Protein AF-A0A7S1ZKT2-F1 (afdb_monomer_lite)

InterPro domains:
  IPR000788 Ribonucleotide reductase large subunit, C-terminal [PF02867] (10-129)
  IPR000788 Ribonucleotide reductase large subunit, C-terminal [PR01183] (14-37)
  IPR000788 Ribonucleotide reductase large subunit, C-terminal [PR01183] (52-74)
  IPR000788 Ribonucleotide reductase large subunit, C-terminal [PR01183] (80-103)
  IPR039718 Ribonucleoside-diphosphate reductase large subunit [PTHR11573] (11-129)

Organism: Trieres chinensis (NCBI:txid1514140)

Radius of gyration: 18.18 Å; chains: 1; bounding box: 54×28×41 Å

pLDDT: mean 84.27, std 15.61, range [38.78, 98.12]

Foldseek 3Di:
DDDPPDPDPDQAAAELAVLLVVLLVVLVVLLVCLVVPDDPDPVVNVVCQQQVDDDDDDDCLVVSCVSNVHDCPDPLSVLVVLSSVVSSQVSNVVSLVVCCVVPNHHNPPPPDCVNVVHDPCVVVVHDPCNRSQNDPDQRPRYDYPPPRHD

Sequence (150 aa):
SVNPQSNSGDKAYFDHGALHRAAKMVTRNLNKIIDINKYPTDGAERSNRRHRPIGIGVSGLADAFIRLGLPFSSKEAKELNEAIFETIYHAALEASAELAESEGSYETFRGSPASEGKLQFDLWETSDSDTPSHRPDPPRFQRYPDGVAG

Secondary structure (DSSP, 8-state):
---TT--S-----EEHHHHHHHHHHHHHHHHHHHHH---SSHHHHHHHHHH---------HHHHHHHTT--TTSHHHHHHHHHHHHHHHHHHHHHHHHHHHHH---TT-TTSGGGGT--TGGGGT--GGGSGGG-SSPPTTEEPPTT---

Structure (mmCIF, N/CA/C/O backbone):
data_AF-A0A7S1ZKT2-F1
#
_entry.id   AF-A0A7S1ZKT2-F1
#
loop_
_atom_site.group_PDB
_atom_site.id
_atom_site.type_symbol
_atom_site.label_atom_id
_atom_site.label_alt_id
_atom_site.label_comp_id
_atom_site.label_asym_id
_atom_site.label_entity_id
_atom_site.label_seq_id
_atom_site.pdbx_PDB_ins_code
_atom_site.Cartn_x
_atom_site.Cartn_y
_atom_site.Cartn_z
_atom_site.occupancy
_atom_site.B_iso_or_equiv
_atom_site.auth_seq_id
_atom_site.auth_comp_id
_atom_site.auth_asym_id
_atom_site.auth_atom_id
_atom_site.pdbx_PDB_model_num
ATOM 1 N N . SER A 1 1 ? -18.721 2.319 3.344 1.00 41.88 1 SER A N 1
ATOM 2 C CA . SER A 1 1 ? -19.769 3.071 2.618 1.00 41.88 1 SER A CA 1
ATOM 3 C C . SER A 1 1 ? -20.924 3.261 3.581 1.00 41.88 1 SER A C 1
ATOM 5 O O . SER A 1 1 ? -21.247 2.306 4.268 1.00 41.88 1 SER A O 1
ATOM 7 N N . VAL A 1 2 ? -21.505 4.456 3.690 1.00 43.34 2 VAL A N 1
ATOM 8 C CA . VAL A 1 2 ? -22.734 4.682 4.474 1.00 43.34 2 VAL A CA 1
ATOM 9 C C . VAL A 1 2 ? -23.773 5.142 3.468 1.00 43.34 2 VAL A C 1
ATOM 11 O O . VAL A 1 2 ? -23.493 6.092 2.738 1.00 43.34 2 VAL A O 1
ATOM 14 N N . ASN A 1 3 ? -24.908 4.452 3.383 1.00 38.78 3 ASN A N 1
ATOM 15 C CA . ASN A 1 3 ? -26.011 4.836 2.512 1.00 38.78 3 ASN A CA 1
ATOM 16 C C . ASN A 1 3 ? -26.931 5.795 3.289 1.00 38.78 3 ASN A C 1
ATOM 18 O O . ASN A 1 3 ? -27.658 5.338 4.166 1.00 38.78 3 ASN A O 1
ATOM 22 N N . PRO A 1 4 ? -26.920 7.112 3.016 1.00 44.78 4 PRO A N 1
ATOM 23 C CA . PRO A 1 4 ? -27.731 8.073 3.764 1.00 44.78 4 PRO A CA 1
ATOM 24 C C . PRO A 1 4 ? -29.233 7.999 3.432 1.00 44.78 4 PRO A C 1
ATOM 26 O O . PRO A 1 4 ? -29.992 8.833 3.913 1.00 44.78 4 PRO A O 1
ATOM 29 N N . GLN A 1 5 ? -29.665 7.047 2.594 1.00 44.97 5 GLN A N 1
ATOM 30 C CA . GLN A 1 5 ? -31.053 6.889 2.144 1.00 44.97 5 GLN A CA 1
ATOM 31 C C . GLN A 1 5 ? -31.707 5.566 2.595 1.00 44.97 5 GLN A C 1
ATOM 33 O O . GLN A 1 5 ? -32.847 5.306 2.217 1.00 44.97 5 GLN A O 1
ATOM 38 N N . SER A 1 6 ? -31.040 4.709 3.386 1.00 43.84 6 SER A N 1
ATOM 39 C CA . SER A 1 6 ? -31.685 3.495 3.915 1.00 43.84 6 SER A CA 1
ATOM 40 C C . SER A 1 6 ? -32.373 3.778 5.249 1.00 43.84 6 SER A C 1
ATOM 42 O O . SER A 1 6 ? -31.731 4.051 6.259 1.00 43.84 6 SER A O 1
ATOM 44 N N . ASN A 1 7 ? -33.700 3.694 5.243 1.00 45.53 7 ASN A N 1
ATOM 45 C CA . ASN A 1 7 ? -34.577 3.871 6.400 1.00 45.53 7 ASN A CA 1
ATOM 46 C C . ASN A 1 7 ? -34.606 2.598 7.286 1.00 45.53 7 ASN A C 1
ATOM 48 O O . ASN A 1 7 ? -35.661 2.041 7.581 1.00 45.53 7 ASN A O 1
ATOM 52 N N . SER A 1 8 ? -33.425 2.113 7.671 1.00 42.69 8 SER A N 1
ATOM 53 C CA . SER A 1 8 ? -33.171 0.984 8.577 1.00 42.69 8 SER A CA 1
ATOM 54 C C . SER A 1 8 ? -32.048 1.396 9.528 1.00 42.69 8 SER A C 1
ATOM 56 O O . SER A 1 8 ? -31.172 2.158 9.138 1.00 42.69 8 SER A O 1
ATOM 58 N N . GLY A 1 9 ? -32.065 0.945 10.785 1.00 51.41 9 GLY A N 1
ATOM 59 C CA . GLY A 1 9 ? -31.086 1.303 11.825 1.00 51.41 9 GLY A CA 1
ATOM 60 C C . GLY A 1 9 ? -29.655 0.785 11.600 1.00 51.41 9 GLY A C 1
ATOM 61 O O . GLY A 1 9 ? -29.010 0.350 12.554 1.00 51.41 9 GLY A O 1
ATOM 62 N N . ASP A 1 10 ? -29.165 0.807 10.362 1.00 58.75 10 ASP A N 1
ATOM 63 C CA . ASP A 1 10 ? -27.838 0.351 9.978 1.00 58.75 10 ASP A CA 1
ATOM 64 C C . ASP A 1 10 ? -26.782 1.332 10.486 1.00 58.75 10 ASP A C 1
ATOM 66 O O . ASP A 1 10 ? -26.669 2.480 10.050 1.00 58.75 10 ASP A O 1
ATOM 70 N N . LYS A 1 11 ? -25.996 0.865 11.457 1.00 70.06 11 LYS A N 1
ATOM 71 C CA . LYS A 1 11 ? -24.846 1.605 11.974 1.00 70.06 11 LYS A CA 1
ATOM 72 C C . LYS A 1 11 ? -23.815 1.786 10.857 1.00 70.06 11 LYS A C 1
ATOM 74 O O . LYS A 1 11 ? -23.564 0.869 10.076 1.00 70.06 11 LYS A O 1
ATOM 79 N N . ALA A 1 12 ? -23.192 2.962 10.807 1.00 82.00 12 ALA A N 1
ATOM 80 C CA . ALA A 1 12 ? -22.090 3.232 9.890 1.00 82.00 12 ALA A CA 1
ATOM 81 C C . ALA A 1 12 ? -20.958 2.205 10.076 1.00 82.00 12 ALA A C 1
ATOM 83 O O . ALA A 1 12 ? -20.631 1.840 11.206 1.00 82.00 12 ALA A O 1
ATOM 84 N N . TYR A 1 13 ? -20.361 1.754 8.970 1.00 85.56 13 TYR A N 1
ATOM 85 C CA . TYR A 1 13 ? -19.259 0.794 8.982 1.00 85.56 13 TYR A CA 1
ATOM 86 C C . TYR A 1 13 ? -18.191 1.122 7.926 1.00 85.56 13 TYR A C 1
ATOM 88 O O . TYR A 1 13 ? -18.458 1.744 6.885 1.00 85.56 13 TYR A O 1
ATOM 96 N N . PHE A 1 14 ? -16.970 0.672 8.193 1.00 88.62 14 PHE A N 1
ATOM 97 C CA . PHE A 1 14 ? -15.844 0.695 7.277 1.00 88.62 14 PHE A CA 1
ATOM 98 C C . PHE A 1 14 ? -15.818 -0.586 6.434 1.00 88.62 14 PHE A C 1
ATOM 100 O O . PHE A 1 14 ? -15.926 -1.690 6.960 1.00 88.62 14 PHE A O 1
ATOM 107 N N . ASP A 1 15 ? -15.709 -0.442 5.114 1.00 91.06 15 ASP A N 1
ATOM 108 C CA . ASP A 1 15 ? -15.813 -1.556 4.164 1.00 91.06 15 ASP A CA 1
ATOM 109 C C . ASP A 1 15 ? -14.419 -1.952 3.660 1.00 91.06 15 ASP A C 1
ATOM 111 O O . ASP A 1 15 ? -13.906 -1.370 2.698 1.00 91.06 15 ASP A O 1
ATOM 115 N N . HIS A 1 16 ? -13.803 -2.936 4.317 1.00 90.31 16 HIS A N 1
ATOM 116 C CA . HIS A 1 16 ? -12.475 -3.435 3.955 1.00 90.31 16 HIS A CA 1
ATOM 117 C C . HIS A 1 16 ? -12.494 -4.175 2.618 1.00 90.31 16 HIS A C 1
ATOM 119 O O . HIS A 1 16 ? -11.531 -4.096 1.863 1.00 90.31 16 HIS A O 1
ATOM 125 N N . GLY A 1 17 ? -13.608 -4.821 2.260 1.00 90.94 17 GLY A N 1
ATOM 126 C CA . GLY A 1 17 ? -13.746 -5.481 0.961 1.00 90.94 17 GLY A CA 1
ATOM 127 C C . GLY A 1 17 ? -13.709 -4.483 -0.198 1.00 90.94 17 GLY A C 1
ATOM 128 O O . GLY A 1 17 ? -13.055 -4.717 -1.215 1.00 90.94 17 GLY A O 1
ATOM 129 N N . ALA A 1 18 ? -14.386 -3.342 -0.051 1.00 91.94 18 ALA A N 1
ATOM 130 C CA . ALA A 1 18 ? -14.312 -2.256 -1.022 1.00 91.94 18 ALA A CA 1
ATOM 131 C C . ALA A 1 18 ? -12.911 -1.631 -1.082 1.00 91.94 18 ALA A C 1
ATOM 133 O O . ALA A 1 18 ? -12.411 -1.389 -2.183 1.00 91.94 18 ALA A O 1
ATOM 134 N N . LEU A 1 19 ? -12.271 -1.413 0.074 1.00 94.62 19 LEU A N 1
ATOM 135 C CA . LEU A 1 19 ? -10.904 -0.892 0.149 1.00 94.62 19 LEU A CA 1
ATOM 136 C C . LEU A 1 19 ? -9.901 -1.827 -0.536 1.00 94.62 19 LEU A C 1
ATOM 138 O O . LEU A 1 19 ? -9.107 -1.368 -1.352 1.00 94.62 19 LEU A O 1
ATOM 142 N N . HIS A 1 20 ? -9.976 -3.129 -0.261 1.00 95.56 20 HIS A N 1
ATOM 143 C CA . HIS A 1 20 ? -9.107 -4.149 -0.848 1.00 95.56 20 HIS A CA 1
ATOM 144 C C . HIS A 1 20 ? -9.225 -4.165 -2.376 1.00 95.56 20 HIS A C 1
ATOM 146 O O . HIS A 1 20 ? -8.228 -3.992 -3.078 1.00 95.56 20 HIS A O 1
ATOM 152 N N . ARG A 1 21 ? -10.454 -4.217 -2.916 1.00 96.00 21 ARG A N 1
ATOM 153 C CA . ARG A 1 21 ? -10.685 -4.132 -4.371 1.00 96.00 21 ARG A CA 1
ATOM 154 C C . ARG A 1 21 ? -10.116 -2.849 -4.979 1.00 96.00 21 ARG A C 1
ATOM 156 O O . ARG A 1 21 ? -9.507 -2.899 -6.049 1.00 96.00 21 ARG A O 1
ATOM 163 N N . ALA A 1 22 ? -10.308 -1.709 -4.315 1.00 96.44 22 ALA A N 1
ATOM 164 C CA . ALA A 1 22 ? -9.774 -0.429 -4.771 1.00 96.44 22 ALA A CA 1
ATOM 165 C C . ALA A 1 22 ? -8.239 -0.424 -4.781 1.00 96.44 22 ALA A C 1
ATOM 167 O O . ALA A 1 22 ? -7.642 -0.049 -5.790 1.00 96.44 22 ALA A O 1
ATOM 168 N N . ALA A 1 23 ? -7.604 -0.906 -3.713 1.00 97.56 23 ALA A N 1
ATOM 169 C CA . ALA A 1 23 ? -6.155 -1.011 -3.610 1.00 97.56 23 ALA A CA 1
ATOM 170 C C . ALA A 1 23 ? -5.570 -1.920 -4.706 1.00 97.56 23 ALA A C 1
ATOM 172 O O . ALA A 1 23 ? -4.643 -1.496 -5.393 1.00 97.56 23 ALA A O 1
ATOM 173 N N . LYS A 1 24 ? -6.173 -3.089 -4.989 1.00 97.88 24 LYS A N 1
ATOM 174 C CA . LYS A 1 24 ? -5.752 -3.950 -6.116 1.00 97.88 24 LYS A CA 1
ATOM 175 C C . LYS A 1 24 ? -5.802 -3.221 -7.460 1.00 97.88 24 LYS A C 1
ATOM 177 O O . LYS A 1 24 ? -4.901 -3.368 -8.285 1.00 97.88 24 LYS A O 1
ATOM 182 N N . MET A 1 25 ? -6.854 -2.437 -7.712 1.00 97.88 25 MET A N 1
ATOM 183 C CA . MET A 1 25 ? -6.958 -1.645 -8.945 1.00 97.88 25 MET A CA 1
ATOM 184 C C . MET A 1 25 ? -5.868 -0.574 -9.024 1.00 97.88 25 MET A C 1
ATOM 186 O O . MET A 1 25 ? -5.239 -0.425 -10.071 1.00 97.88 25 MET A O 1
ATOM 190 N N . VAL A 1 26 ? -5.612 0.141 -7.924 1.00 97.88 26 VAL A N 1
ATOM 191 C CA . VAL A 1 26 ? -4.549 1.154 -7.856 1.00 97.88 26 VAL A CA 1
ATOM 192 C C . VAL A 1 26 ? -3.181 0.522 -8.112 1.00 97.88 26 VAL A C 1
ATOM 194 O O . VAL A 1 26 ? -2.443 1.042 -8.944 1.00 97.88 26 VAL A O 1
ATOM 197 N N . THR A 1 27 ? -2.871 -0.627 -7.502 1.00 98.12 27 THR A N 1
ATOM 198 C CA . THR A 1 27 ? -1.622 -1.371 -7.741 1.00 98.12 27 THR A CA 1
ATOM 199 C C . THR A 1 27 ? -1.404 -1.655 -9.224 1.00 98.12 27 THR A C 1
ATOM 201 O O . THR A 1 27 ? -0.354 -1.324 -9.773 1.00 98.12 27 THR A O 1
ATOM 204 N N . ARG A 1 28 ? -2.418 -2.194 -9.912 1.00 97.56 28 ARG A N 1
ATOM 205 C CA . ARG A 1 28 ? -2.327 -2.495 -11.350 1.00 97.56 28 ARG A CA 1
ATOM 206 C C . ARG A 1 28 ? -2.178 -1.235 -12.202 1.00 97.56 28 ARG A C 1
ATOM 208 O O . ARG A 1 28 ? -1.433 -1.244 -13.180 1.00 97.56 28 ARG A O 1
ATOM 215 N N . ASN A 1 29 ? -2.860 -0.151 -11.841 1.00 97.38 29 ASN A N 1
ATOM 216 C CA . ASN A 1 29 ? -2.747 1.120 -12.554 1.00 97.38 29 ASN A CA 1
ATOM 217 C C . ASN A 1 29 ? -1.348 1.729 -12.402 1.00 97.38 29 ASN A C 1
ATOM 219 O O . ASN A 1 29 ? -0.758 2.146 -13.396 1.00 97.38 29 ASN A O 1
ATOM 223 N N . LEU A 1 30 ? -0.797 1.738 -11.186 1.00 96.50 30 LEU A N 1
ATOM 224 C CA . LEU A 1 30 ? 0.557 2.226 -10.928 1.00 96.50 30 LEU A CA 1
ATOM 225 C C . LEU A 1 30 ? 1.613 1.354 -11.623 1.00 96.50 30 LEU A C 1
ATOM 227 O O . LEU A 1 30 ? 2.546 1.906 -12.201 1.00 96.50 30 LEU A O 1
ATOM 231 N N . ASN A 1 31 ? 1.430 0.026 -11.660 1.00 96.19 31 ASN A N 1
ATOM 232 C CA . ASN A 1 31 ? 2.309 -0.867 -12.424 1.00 96.19 31 ASN A CA 1
ATOM 233 C C . ASN A 1 31 ? 2.342 -0.481 -13.912 1.00 96.19 31 ASN A C 1
ATOM 235 O O . ASN A 1 31 ? 3.417 -0.318 -14.477 1.00 96.19 31 ASN A O 1
ATOM 239 N N . LYS A 1 32 ? 1.179 -0.233 -14.528 1.00 95.38 32 LYS A N 1
ATOM 240 C CA . LYS A 1 32 ? 1.099 0.218 -15.930 1.00 95.38 32 LYS A CA 1
ATOM 241 C C . LYS A 1 32 ? 1.746 1.583 -16.153 1.00 95.38 32 LYS A C 1
ATOM 243 O O . LYS A 1 32 ? 2.342 1.808 -17.204 1.00 95.38 32 LYS A O 1
ATOM 248 N N . ILE A 1 33 ? 1.638 2.498 -15.184 1.00 95.25 33 ILE A N 1
ATOM 249 C CA . ILE A 1 33 ? 2.260 3.827 -15.272 1.00 95.25 33 ILE A CA 1
ATOM 250 C C . ILE A 1 33 ? 3.778 3.711 -15.409 1.00 95.25 33 ILE A C 1
ATOM 252 O O . ILE A 1 33 ? 4.348 4.460 -16.196 1.00 95.25 33 ILE A O 1
ATOM 256 N N . ILE A 1 34 ? 4.426 2.758 -14.731 1.00 92.12 34 ILE A N 1
ATOM 257 C CA . ILE A 1 34 ? 5.874 2.523 -14.876 1.00 92.12 34 ILE A CA 1
ATOM 258 C C . ILE A 1 34 ? 6.247 2.282 -16.344 1.00 92.12 34 ILE A C 1
ATOM 260 O O . ILE A 1 34 ? 7.294 2.739 -16.800 1.00 92.12 34 ILE A O 1
ATOM 264 N N . ASP A 1 35 ? 5.376 1.619 -17.107 1.00 91.25 35 ASP A N 1
ATOM 265 C CA . ASP A 1 35 ? 5.689 1.256 -18.482 1.00 91.25 35 ASP A CA 1
ATOM 266 C C . ASP A 1 35 ? 5.467 2.370 -19.501 1.00 91.25 35 ASP A C 1
ATOM 268 O O . ASP A 1 35 ? 6.174 2.416 -20.510 1.00 91.25 35 ASP A O 1
ATOM 272 N N . ILE A 1 36 ? 4.516 3.266 -19.237 1.00 94.75 36 ILE A N 1
ATOM 273 C CA . ILE A 1 36 ? 4.155 4.369 -20.141 1.00 94.75 36 ILE A CA 1
ATOM 274 C C . ILE A 1 36 ? 4.769 5.714 -19.736 1.00 94.75 36 ILE A C 1
ATOM 276 O O . ILE A 1 36 ? 4.643 6.692 -20.477 1.00 94.75 36 ILE A O 1
ATOM 280 N N . ASN A 1 37 ? 5.386 5.798 -18.555 1.00 91.31 37 ASN A N 1
ATOM 281 C CA . ASN A 1 37 ? 5.937 7.048 -18.056 1.00 91.31 37 ASN A CA 1
ATOM 282 C C . ASN A 1 37 ? 7.096 7.543 -18.932 1.00 91.31 37 ASN A C 1
ATOM 284 O O . ASN A 1 37 ? 7.942 6.769 -19.377 1.00 91.31 37 ASN A O 1
ATOM 288 N N . LYS A 1 38 ? 7.167 8.863 -19.121 1.00 90.50 38 LYS A N 1
ATOM 289 C CA . LYS A 1 38 ? 8.318 9.520 -19.747 1.00 90.50 38 LYS A CA 1
ATOM 290 C C . LYS A 1 38 ? 9.279 9.963 -18.656 1.00 90.50 38 LYS A C 1
ATOM 292 O O . LYS A 1 38 ? 8.965 10.858 -17.873 1.00 90.50 38 LYS A O 1
ATOM 297 N N . TYR A 1 39 ? 10.440 9.325 -18.599 1.00 92.00 39 TYR A N 1
ATOM 298 C CA . TYR A 1 39 ? 11.447 9.630 -17.594 1.00 92.00 39 TYR A CA 1
ATOM 299 C C . TYR A 1 39 ? 12.331 10.802 -18.035 1.00 92.00 39 TYR A C 1
ATOM 301 O O . TYR A 1 39 ? 12.729 10.862 -19.197 1.00 92.00 39 TYR A O 1
ATOM 309 N N . PRO A 1 40 ? 12.657 11.740 -17.127 1.00 89.75 40 PRO A N 1
ATOM 310 C CA . PRO A 1 40 ? 13.514 12.879 -17.453 1.00 89.75 40 PRO A CA 1
ATOM 311 C C . PRO A 1 40 ? 14.993 12.491 -17.595 1.00 89.75 40 PRO A C 1
ATOM 313 O O . PRO A 1 40 ? 15.768 13.260 -18.157 1.00 89.75 40 PRO A O 1
ATOM 316 N N . THR A 1 41 ? 15.398 11.331 -17.062 1.00 93.75 41 THR A N 1
ATOM 317 C CA . THR A 1 41 ? 16.769 10.812 -17.128 1.00 93.75 41 THR A CA 1
ATOM 318 C C . THR A 1 41 ? 16.776 9.289 -17.277 1.00 93.75 41 THR A C 1
ATOM 320 O O . THR A 1 41 ? 15.953 8.594 -16.674 1.00 93.75 41 THR A O 1
ATOM 323 N N . ASP A 1 42 ? 17.769 8.759 -17.995 1.00 92.31 42 ASP A N 1
ATOM 324 C CA . ASP A 1 42 ? 17.966 7.312 -18.185 1.00 92.31 42 ASP A CA 1
ATOM 325 C C . ASP A 1 42 ? 18.182 6.566 -16.858 1.00 92.31 42 ASP A C 1
ATOM 327 O O . ASP A 1 42 ? 17.837 5.392 -16.714 1.00 92.31 42 ASP A O 1
ATOM 331 N N . GLY A 1 43 ? 18.765 7.242 -15.862 1.00 91.69 43 GLY A N 1
ATOM 332 C CA . GLY A 1 43 ? 18.955 6.688 -14.522 1.00 91.69 43 GLY A CA 1
ATOM 333 C C . GLY A 1 43 ? 17.626 6.428 -13.809 1.00 91.69 43 GLY A C 1
ATOM 334 O O . GLY A 1 43 ? 17.456 5.372 -13.196 1.00 91.69 43 GLY A O 1
ATOM 335 N N . ALA A 1 44 ? 16.669 7.354 -13.931 1.00 89.19 44 ALA A N 1
ATOM 336 C CA . ALA A 1 44 ? 15.334 7.198 -13.357 1.00 89.19 44 ALA A CA 1
ATOM 337 C C . ALA A 1 44 ? 14.546 6.084 -14.060 1.00 89.19 44 ALA A C 1
ATOM 339 O O . ALA A 1 44 ? 13.930 5.259 -13.385 1.00 89.19 44 ALA A O 1
ATOM 340 N N . GLU A 1 45 ? 14.625 6.011 -15.393 1.00 92.69 45 GLU A N 1
ATOM 341 C CA . GLU A 1 45 ? 13.998 4.930 -16.160 1.00 92.69 45 GLU A CA 1
ATOM 342 C C . GLU A 1 45 ? 14.551 3.565 -15.755 1.00 92.69 45 GLU A C 1
ATOM 344 O O . GLU A 1 45 ? 13.793 2.661 -15.403 1.00 92.69 45 GLU A O 1
ATOM 349 N N . ARG A 1 46 ? 15.880 3.425 -15.734 1.00 91.75 46 ARG A N 1
ATOM 350 C CA . ARG A 1 46 ? 16.539 2.174 -15.353 1.00 91.75 46 ARG A CA 1
ATOM 351 C C . ARG A 1 46 ? 16.145 1.740 -13.946 1.00 91.75 46 ARG A C 1
ATOM 353 O O . ARG A 1 46 ? 15.841 0.570 -13.745 1.00 91.75 46 ARG A O 1
ATOM 360 N N . SER A 1 47 ? 16.134 2.660 -12.983 1.00 91.50 47 SER A N 1
ATOM 361 C CA . SER A 1 47 ? 15.731 2.353 -11.607 1.00 91.50 47 SER A CA 1
ATOM 362 C C . SER A 1 47 ? 14.290 1.835 -11.546 1.00 91.50 47 SER A C 1
ATOM 364 O O . SER A 1 47 ? 14.036 0.749 -11.019 1.00 91.50 47 SER A O 1
ATOM 366 N N . ASN A 1 48 ? 13.349 2.556 -12.165 1.00 91.19 48 ASN A N 1
ATOM 367 C CA . ASN A 1 48 ? 11.940 2.182 -12.125 1.00 91.19 48 ASN A CA 1
ATOM 368 C C . ASN A 1 48 ? 11.645 0.887 -12.883 1.00 91.19 48 ASN A C 1
ATOM 370 O O . ASN A 1 48 ? 10.835 0.096 -12.416 1.00 91.19 48 ASN A O 1
ATOM 374 N N . ARG A 1 49 ? 12.314 0.616 -14.007 1.00 90.00 49 ARG A N 1
ATOM 375 C CA . ARG A 1 49 ? 12.128 -0.648 -14.738 1.00 90.00 49 ARG A CA 1
ATOM 376 C C . ARG A 1 49 ? 12.655 -1.854 -13.961 1.00 90.00 49 ARG A C 1
ATOM 378 O O . ARG A 1 49 ? 12.017 -2.901 -13.984 1.00 90.00 49 ARG A O 1
ATOM 385 N N . ARG A 1 50 ? 13.784 -1.704 -13.257 1.00 91.62 50 ARG A N 1
ATOM 386 C CA . ARG A 1 50 ? 14.438 -2.801 -12.519 1.00 91.62 50 ARG A CA 1
ATOM 387 C C . ARG A 1 50 ? 13.722 -3.168 -11.226 1.00 91.62 50 ARG A C 1
ATOM 389 O O . ARG A 1 50 ? 13.580 -4.349 -10.921 1.00 91.62 50 ARG A O 1
ATOM 396 N N . HIS A 1 51 ? 13.291 -2.160 -10.473 1.00 92.50 51 HIS A N 1
ATOM 397 C CA . HIS A 1 51 ? 12.729 -2.347 -9.133 1.00 92.50 51 HIS A CA 1
ATOM 398 C C . HIS A 1 51 ? 11.203 -2.230 -9.091 1.00 92.50 51 HIS A C 1
ATOM 400 O O . HIS A 1 51 ? 10.591 -2.621 -8.104 1.00 92.50 51 HIS A O 1
ATOM 406 N N . ARG A 1 52 ? 10.599 -1.660 -10.142 1.00 94.69 52 ARG A N 1
ATOM 407 C CA . ARG A 1 52 ? 9.162 -1.380 -10.284 1.00 94.69 52 ARG A CA 1
ATOM 408 C C . ARG A 1 52 ? 8.481 -0.849 -9.007 1.00 94.69 52 ARG A C 1
ATOM 410 O O . ARG A 1 52 ? 7.417 -1.346 -8.639 1.00 94.69 52 ARG A O 1
ATOM 417 N N . PRO A 1 53 ? 9.062 0.152 -8.311 1.00 95.00 53 PRO A N 1
ATOM 418 C CA . PRO A 1 53 ? 8.506 0.625 -7.054 1.00 95.00 53 PRO A CA 1
ATOM 419 C C . PRO A 1 53 ? 7.211 1.407 -7.299 1.00 95.00 53 PRO A C 1
ATOM 421 O O . PRO A 1 53 ? 7.131 2.239 -8.206 1.00 95.00 53 PRO A O 1
ATOM 424 N N . ILE A 1 54 ? 6.213 1.181 -6.446 1.00 95.62 54 ILE A N 1
ATOM 425 C CA . ILE A 1 54 ? 4.958 1.938 -6.420 1.00 95.62 54 ILE A CA 1
ATOM 426 C C . ILE A 1 54 ? 4.666 2.426 -5.000 1.00 95.62 54 ILE A C 1
ATOM 428 O O . ILE A 1 54 ? 5.093 1.814 -4.024 1.00 95.62 54 ILE A O 1
ATOM 432 N N . GLY A 1 55 ? 3.918 3.523 -4.888 1.00 93.44 55 GLY A N 1
ATOM 433 C CA . GLY A 1 55 ? 3.454 4.061 -3.612 1.00 93.44 55 GLY A CA 1
ATOM 434 C C . GLY A 1 55 ? 1.942 4.245 -3.622 1.00 93.44 55 GLY A C 1
ATOM 435 O O . GLY A 1 55 ? 1.410 4.904 -4.514 1.00 93.44 55 GLY A O 1
ATOM 436 N N . ILE A 1 56 ? 1.258 3.678 -2.628 1.00 94.19 56 ILE A N 1
ATOM 437 C CA . ILE A 1 56 ? -0.185 3.843 -2.421 1.00 94.19 56 ILE A CA 1
ATOM 438 C C . ILE A 1 56 ? -0.381 4.624 -1.125 1.00 94.19 56 ILE A C 1
ATOM 440 O O . ILE A 1 56 ? 0.023 4.175 -0.057 1.00 94.19 56 ILE A O 1
ATOM 444 N N . GLY A 1 57 ? -0.973 5.811 -1.237 1.00 91.31 57 GLY A N 1
ATOM 445 C CA . GLY A 1 57 ? -1.319 6.662 -0.101 1.00 91.31 57 GLY A CA 1
ATOM 446 C C . GLY A 1 57 ? -2.817 6.651 0.192 1.00 91.31 57 GLY A C 1
ATOM 447 O O . GLY A 1 57 ? -3.624 6.236 -0.639 1.00 91.31 57 GLY A O 1
ATOM 448 N N . VAL A 1 58 ? -3.183 7.163 1.366 1.00 91.38 58 VAL A N 1
ATOM 449 C CA . VAL A 1 58 ? -4.577 7.380 1.776 1.00 91.38 58 VAL A CA 1
ATOM 450 C C . VAL A 1 58 ? -4.817 8.850 2.098 1.00 91.38 58 VAL A C 1
ATOM 452 O O . VAL A 1 58 ? -3.918 9.561 2.543 1.00 91.38 58 VAL A O 1
ATOM 455 N N . SER A 1 59 ? -6.049 9.304 1.897 1.00 91.75 59 SER A N 1
ATOM 456 C CA . SER A 1 59 ? -6.531 10.622 2.308 1.00 91.75 59 SER A CA 1
ATOM 457 C C . SER A 1 59 ? -7.905 10.488 2.974 1.00 91.75 59 SER A C 1
ATOM 459 O O . SER A 1 59 ? -8.595 9.487 2.788 1.00 91.75 59 SER A O 1
ATOM 461 N N . GLY A 1 60 ? -8.293 11.471 3.795 1.00 90.19 60 GLY A N 1
ATOM 462 C CA . GLY A 1 60 ? -9.604 11.478 4.466 1.00 90.19 60 GLY A CA 1
ATOM 463 C C . GLY A 1 60 ? -9.739 10.515 5.654 1.00 90.19 60 GLY A C 1
ATOM 464 O O . GLY A 1 60 ? -10.853 10.137 6.010 1.00 90.19 60 GLY A O 1
ATOM 465 N N . LEU A 1 61 ? -8.629 10.108 6.283 1.00 90.75 61 LEU A N 1
ATOM 466 C CA . LEU A 1 61 ? -8.655 9.221 7.456 1.00 90.75 61 LEU A CA 1
ATOM 467 C C . LEU A 1 61 ? -9.409 9.853 8.642 1.00 90.75 61 LEU A C 1
ATOM 469 O O . LEU A 1 61 ? -10.230 9.197 9.278 1.00 90.75 61 LEU A O 1
ATOM 473 N N . ALA A 1 62 ? -9.184 11.146 8.899 1.00 89.81 62 ALA A N 1
ATOM 474 C CA . ALA A 1 62 ? -9.886 11.878 9.952 1.00 89.81 62 ALA A CA 1
ATOM 475 C C . ALA A 1 62 ? -11.400 11.952 9.683 1.00 89.81 62 ALA A C 1
ATOM 477 O O . ALA A 1 62 ? -12.198 11.674 10.577 1.00 89.81 62 ALA A O 1
ATOM 478 N N . ASP A 1 63 ? -11.801 12.248 8.444 1.00 89.25 63 ASP A N 1
ATOM 479 C CA . ASP A 1 63 ? -13.206 12.247 8.030 1.00 89.25 63 ASP A CA 1
ATOM 480 C C . ASP A 1 63 ? -13.849 10.865 8.190 1.00 89.25 63 ASP A C 1
ATOM 482 O O . ASP A 1 63 ? -14.996 10.759 8.628 1.00 89.25 63 ASP A O 1
ATOM 486 N N . ALA A 1 64 ? -13.117 9.790 7.876 1.00 89.25 64 ALA A N 1
ATOM 487 C CA . ALA A 1 64 ? -13.593 8.426 8.080 1.00 89.25 64 ALA A CA 1
ATOM 488 C C . ALA A 1 64 ? -13.883 8.146 9.563 1.00 89.25 64 ALA A C 1
ATOM 490 O O . ALA A 1 64 ? -14.960 7.64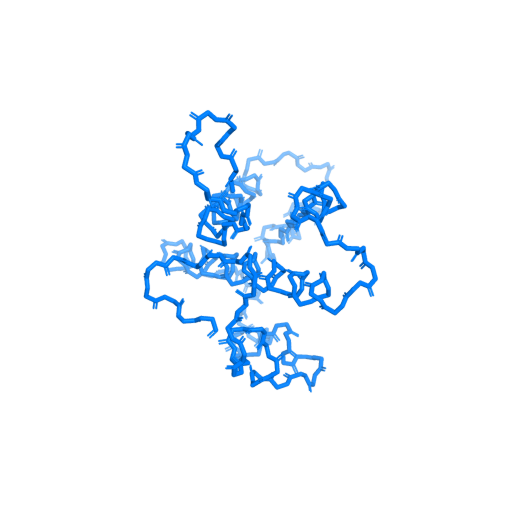0 9.881 1.00 89.25 64 ALA A O 1
ATOM 491 N N . PHE A 1 65 ? -12.985 8.538 10.473 1.00 89.94 65 PHE A N 1
ATOM 492 C CA . PHE A 1 65 ? -13.201 8.387 11.916 1.00 89.94 65 PHE A CA 1
ATOM 493 C C . PHE A 1 65 ? -14.391 9.205 12.417 1.00 89.94 65 PHE A C 1
ATOM 495 O O . PHE A 1 65 ? -15.234 8.675 13.142 1.00 89.94 65 PHE A O 1
ATOM 502 N N . ILE A 1 66 ? -14.531 10.455 11.964 1.00 89.56 66 ILE A N 1
ATOM 503 C CA . ILE A 1 66 ? -15.667 11.318 12.322 1.00 89.56 66 ILE A CA 1
ATOM 504 C C . ILE A 1 66 ? -16.994 10.678 11.897 1.00 89.56 66 ILE A C 1
ATOM 506 O O . ILE A 1 66 ? -17.937 10.633 12.686 1.00 89.56 66 ILE A O 1
ATOM 510 N N . ARG A 1 67 ? -17.075 10.123 10.680 1.00 88.69 67 ARG A N 1
ATOM 511 C CA . ARG A 1 67 ? -18.296 9.465 10.174 1.00 88.69 67 ARG A CA 1
ATOM 512 C C . ARG A 1 67 ? -18.659 8.186 10.926 1.00 88.69 67 ARG A C 1
ATOM 514 O O . ARG A 1 67 ? -19.826 7.803 10.925 1.00 88.69 67 ARG A O 1
ATOM 521 N N . LEU A 1 68 ? -17.679 7.535 11.547 1.00 88.19 68 LEU A N 1
ATOM 522 C CA . LEU A 1 68 ? -17.872 6.355 12.392 1.00 88.19 68 LEU A CA 1
ATOM 523 C C . LEU A 1 68 ? -18.092 6.718 13.870 1.00 88.19 68 LEU A C 1
ATOM 525 O O . LEU A 1 68 ? -18.330 5.830 14.683 1.00 88.19 68 LEU A O 1
ATOM 529 N 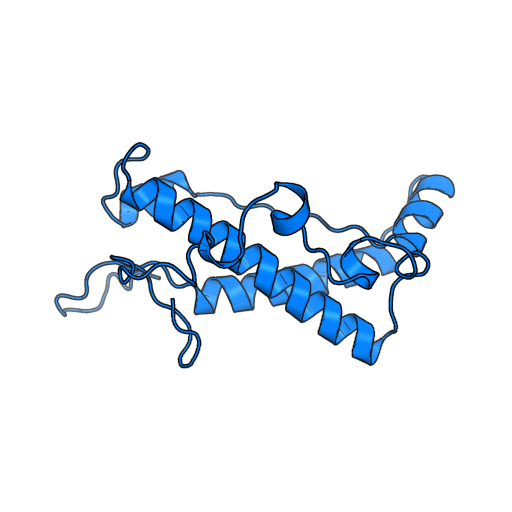N . GLY A 1 69 ? -18.033 8.007 14.224 1.00 88.94 69 GLY A N 1
ATOM 530 C CA . GLY A 1 69 ? -18.150 8.465 15.608 1.00 88.94 69 GLY A CA 1
ATOM 531 C C . GLY A 1 69 ? -16.955 8.074 16.481 1.00 88.94 69 GLY A C 1
ATOM 532 O O . GLY A 1 69 ? -17.111 7.939 17.692 1.00 88.94 69 GLY A O 1
ATOM 533 N N . LEU A 1 70 ? -15.778 7.871 15.882 1.00 88.81 70 LEU A N 1
ATOM 534 C CA . LEU A 1 70 ? -14.559 7.463 16.576 1.00 88.81 70 LEU A CA 1
ATOM 535 C C . LEU A 1 70 ? -13.679 8.687 16.881 1.00 88.81 70 LEU A C 1
ATOM 537 O O . LEU A 1 70 ? -13.234 9.366 15.952 1.00 88.81 70 LEU A O 1
ATOM 541 N N . PRO A 1 71 ? -13.376 8.983 18.159 1.00 91.25 71 PRO A N 1
ATOM 542 C CA . PRO A 1 71 ? -12.350 9.961 18.502 1.00 91.25 71 PRO A CA 1
ATOM 543 C C . PRO A 1 71 ? -10.992 9.525 17.946 1.00 91.25 71 PRO A C 1
ATOM 545 O O . PRO A 1 71 ? -10.621 8.361 18.078 1.00 91.25 71 PRO A O 1
ATOM 548 N N . PHE A 1 72 ? -10.219 10.456 17.384 1.00 88.62 72 PHE A N 1
ATOM 549 C 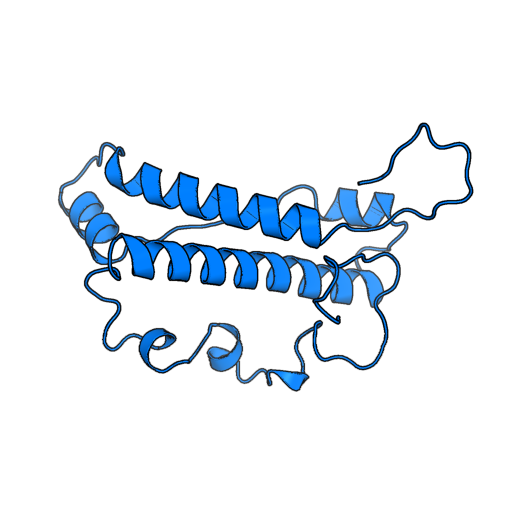CA . PHE A 1 72 ? -8.944 10.141 16.723 1.00 88.62 72 PHE A CA 1
ATOM 550 C C . PHE A 1 72 ? -7.948 9.396 17.634 1.00 88.62 72 PHE A C 1
ATOM 552 O O . PHE A 1 72 ? -7.210 8.534 17.175 1.00 88.62 72 PHE A O 1
ATOM 559 N N . SER A 1 73 ? -7.945 9.704 18.933 1.00 90.75 73 SER A N 1
ATOM 560 C CA . SER A 1 73 ? -7.068 9.085 19.936 1.00 90.75 73 SER A CA 1
ATOM 561 C C . SER A 1 73 ? -7.686 7.876 20.654 1.00 90.75 73 SER A C 1
ATOM 563 O O . SER A 1 73 ? -7.153 7.442 21.674 1.00 90.75 73 SER A O 1
ATOM 565 N N . SER A 1 74 ? -8.836 7.373 20.197 1.00 90.50 74 SER A N 1
ATOM 566 C CA . SER A 1 74 ? -9.484 6.195 20.790 1.00 90.50 74 SER A CA 1
ATOM 567 C C . SER A 1 74 ? -8.756 4.898 20.425 1.00 90.50 74 SER A C 1
ATOM 569 O O . SER A 1 74 ? -8.053 4.827 19.412 1.00 90.50 74 SER A O 1
ATOM 571 N N . LYS A 1 75 ? -8.941 3.852 21.242 1.00 89.00 75 LYS A N 1
ATOM 572 C CA . LYS A 1 75 ? -8.401 2.513 20.958 1.00 89.00 75 LYS A CA 1
ATOM 573 C C . LYS A 1 75 ? -8.966 1.984 19.638 1.00 89.00 75 LYS A C 1
ATOM 575 O O . LYS A 1 75 ? -8.221 1.478 18.810 1.00 89.00 75 LYS A O 1
ATOM 580 N N . GLU A 1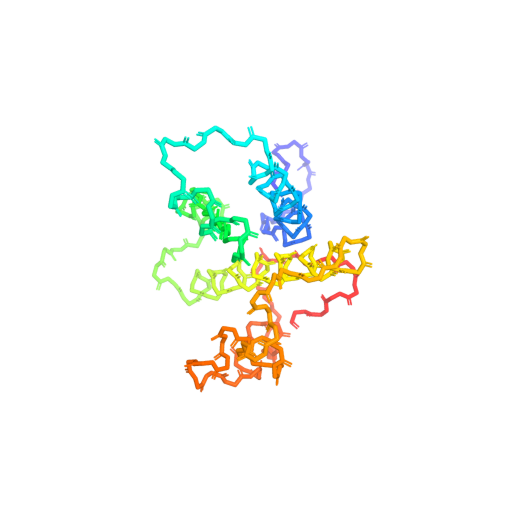 76 ? -10.254 2.206 19.413 1.00 86.75 76 GLU A N 1
ATOM 581 C CA . GLU A 1 76 ? -10.991 1.782 18.228 1.00 86.75 76 GLU A CA 1
ATOM 582 C C . GLU A 1 76 ? -10.498 2.486 16.953 1.00 86.75 76 GLU A C 1
ATOM 584 O O . GLU A 1 76 ? -10.387 1.855 15.905 1.00 86.75 76 GLU A O 1
ATOM 589 N N . ALA A 1 77 ? -10.155 3.780 17.025 1.00 89.62 77 ALA A N 1
ATOM 590 C CA . ALA A 1 77 ? -9.552 4.491 15.894 1.00 89.62 77 ALA A CA 1
ATOM 591 C C . ALA A 1 77 ? -8.150 3.957 15.564 1.00 89.62 77 ALA A C 1
ATOM 593 O O . ALA A 1 77 ? -7.805 3.833 14.389 1.00 89.62 77 ALA A O 1
ATOM 594 N N . LYS A 1 78 ? -7.357 3.598 16.584 1.00 90.00 78 LYS A N 1
ATOM 595 C CA . LYS A 1 78 ? -6.046 2.960 16.393 1.00 90.00 78 LYS A CA 1
ATOM 596 C C . LYS A 1 78 ? -6.185 1.585 15.732 1.00 90.00 78 LYS A C 1
ATOM 598 O O . LYS A 1 78 ? -5.484 1.313 14.764 1.00 90.00 78 LYS A O 1
ATOM 603 N N . GLU A 1 79 ? -7.104 0.754 16.213 1.00 88.25 79 GLU A N 1
ATOM 604 C CA . GLU A 1 79 ? -7.377 -0.575 15.647 1.00 88.25 79 GLU A CA 1
ATOM 605 C C . GLU A 1 79 ? -7.850 -0.483 14.193 1.00 88.25 79 GLU A C 1
ATOM 607 O O . GLU A 1 79 ? -7.321 -1.170 13.322 1.00 88.25 79 GLU A O 1
ATOM 612 N N . LEU A 1 80 ? -8.787 0.425 13.901 1.00 88.56 80 LEU A N 1
ATOM 613 C CA . LEU A 1 80 ? -9.243 0.666 12.534 1.00 88.56 80 LEU A CA 1
ATOM 614 C C . LEU A 1 80 ? -8.107 1.170 11.635 1.00 88.56 80 LEU A C 1
ATOM 616 O O . LEU A 1 80 ? -8.013 0.764 10.480 1.00 88.56 80 LEU A O 1
ATOM 620 N N . ASN A 1 81 ? -7.234 2.042 12.144 1.00 91.94 81 ASN A N 1
ATOM 621 C CA . ASN A 1 81 ? -6.069 2.503 11.397 1.00 91.94 81 ASN A CA 1
ATOM 622 C C . ASN A 1 81 ? -5.158 1.333 11.000 1.00 91.94 81 ASN A C 1
ATOM 624 O O . ASN A 1 81 ? -4.797 1.214 9.832 1.00 91.94 81 ASN A O 1
ATOM 628 N N . GLU A 1 82 ? -4.814 0.463 11.952 1.00 90.44 82 GLU A N 1
ATOM 629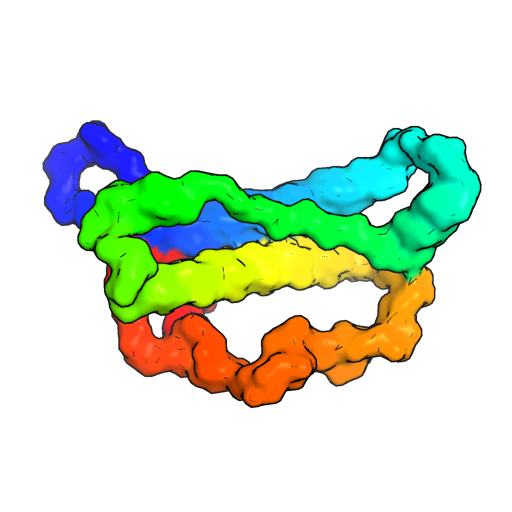 C CA . GLU A 1 82 ? -4.002 -0.731 11.691 1.00 90.44 82 GLU A CA 1
ATOM 630 C C . GLU A 1 82 ? -4.671 -1.624 10.632 1.00 90.44 82 GLU A C 1
ATOM 632 O O . GLU A 1 82 ? -4.036 -1.963 9.633 1.00 90.44 82 GLU A O 1
ATOM 637 N N . ALA A 1 83 ? -5.971 -1.904 10.774 1.00 89.56 83 ALA A N 1
ATOM 638 C CA . ALA A 1 83 ? -6.723 -2.748 9.843 1.00 89.56 83 ALA A CA 1
ATOM 639 C C . ALA A 1 83 ? -6.822 -2.148 8.426 1.00 89.56 83 ALA A C 1
ATOM 641 O O . ALA A 1 83 ? -6.768 -2.870 7.427 1.00 89.56 83 ALA A O 1
ATOM 642 N N . ILE A 1 84 ? -6.953 -0.821 8.303 1.00 92.19 84 ILE A N 1
ATOM 643 C CA . ILE A 1 84 ? -6.949 -0.120 7.008 1.00 92.19 84 ILE A CA 1
ATOM 644 C C . ILE A 1 84 ? -5.617 -0.340 6.288 1.00 92.19 84 ILE A C 1
ATOM 646 O O . ILE A 1 84 ? -5.610 -0.701 5.108 1.00 92.19 84 ILE A O 1
ATOM 650 N N . PHE A 1 85 ? -4.497 -0.127 6.981 1.00 93.75 85 PHE A N 1
ATOM 651 C CA . PHE A 1 85 ? -3.173 -0.255 6.375 1.00 93.75 85 PHE A CA 1
ATOM 652 C C . PHE A 1 85 ? -2.804 -1.708 6.079 1.00 93.75 85 PHE A C 1
ATOM 654 O O . PHE A 1 85 ? -2.246 -1.972 5.015 1.00 93.75 85 PHE A O 1
ATOM 661 N N . GLU A 1 86 ? -3.192 -2.646 6.941 1.00 91.38 86 GLU A N 1
ATOM 662 C CA . GLU A 1 86 ? -3.085 -4.081 6.671 1.00 91.38 86 GLU A CA 1
ATOM 663 C C . GLU A 1 86 ? -3.860 -4.464 5.402 1.00 91.38 86 GLU A C 1
ATOM 665 O O . GLU A 1 86 ? -3.306 -5.090 4.500 1.00 91.38 86 GLU A O 1
ATOM 670 N N . THR A 1 87 ? -5.109 -4.005 5.269 1.00 92.31 87 THR A N 1
ATOM 671 C CA . THR A 1 87 ? -5.954 -4.298 4.098 1.00 92.31 87 THR A CA 1
ATOM 672 C C . THR A 1 87 ? -5.329 -3.788 2.801 1.00 92.31 87 THR A C 1
ATOM 674 O O . THR A 1 87 ? -5.341 -4.487 1.786 1.00 92.31 87 THR A O 1
ATOM 677 N N . ILE A 1 88 ? -4.784 -2.567 2.814 1.00 95.62 88 ILE A N 1
ATOM 678 C CA . ILE A 1 88 ? -4.110 -1.978 1.647 1.00 95.62 88 ILE A CA 1
ATOM 679 C C . ILE A 1 88 ? -2.837 -2.754 1.321 1.00 95.62 88 ILE A C 1
ATOM 681 O O . ILE A 1 88 ? -2.590 -3.042 0.150 1.00 95.62 88 ILE A O 1
ATOM 685 N N . TYR A 1 89 ? -2.042 -3.094 2.338 1.00 95.06 89 TYR A N 1
ATOM 686 C CA . TYR A 1 89 ? -0.792 -3.821 2.160 1.00 95.06 89 TYR A CA 1
ATOM 687 C C . TYR A 1 89 ? -1.037 -5.214 1.573 1.00 95.06 89 TYR A C 1
ATOM 689 O O . TYR A 1 89 ? -0.460 -5.551 0.539 1.00 95.06 89 TYR A O 1
ATOM 697 N N . HIS A 1 90 ? -1.970 -5.968 2.156 1.00 94.62 90 HIS A N 1
ATOM 698 C CA . HIS A 1 90 ? -2.384 -7.276 1.659 1.00 94.62 90 HIS A CA 1
ATOM 699 C C . HIS A 1 90 ? -2.901 -7.195 0.216 1.00 94.62 90 HIS A C 1
ATOM 701 O O . HIS A 1 90 ? -2.413 -7.909 -0.656 1.00 94.62 90 HIS A O 1
ATOM 707 N N . ALA A 1 91 ? -3.826 -6.274 -0.081 1.00 96.19 91 ALA A N 1
ATOM 708 C CA . ALA A 1 91 ? -4.338 -6.075 -1.439 1.00 96.19 91 ALA A CA 1
ATOM 709 C C . ALA A 1 91 ? -3.229 -5.751 -2.454 1.00 96.19 91 ALA A C 1
ATOM 711 O O . ALA A 1 91 ? -3.251 -6.232 -3.589 1.00 96.19 91 ALA A O 1
ATOM 712 N N . ALA A 1 92 ? -2.261 -4.919 -2.064 1.00 97.44 92 ALA A N 1
ATOM 713 C CA . ALA A 1 92 ? -1.155 -4.552 -2.932 1.00 97.44 92 ALA A CA 1
ATOM 714 C C . ALA A 1 92 ? -0.226 -5.738 -3.212 1.00 97.44 92 ALA A C 1
ATOM 716 O O . ALA A 1 92 ? 0.143 -5.939 -4.370 1.00 97.44 92 ALA A O 1
ATOM 717 N N . LEU A 1 93 ? 0.104 -6.536 -2.192 1.00 96.25 93 LEU A N 1
ATOM 718 C CA . LEU A 1 93 ? 0.889 -7.762 -2.347 1.00 96.25 93 LEU A CA 1
ATOM 719 C C . LEU A 1 93 ? 0.166 -8.792 -3.213 1.00 96.25 93 LEU A C 1
ATOM 721 O O . LEU A 1 93 ? 0.765 -9.316 -4.144 1.00 96.25 93 LEU A O 1
ATOM 725 N N . GLU A 1 94 ? -1.120 -9.028 -2.960 1.00 96.94 94 GLU A N 1
ATOM 726 C CA . GLU A 1 94 ? -1.937 -9.976 -3.717 1.00 96.94 94 GLU A CA 1
ATOM 727 C C . GLU A 1 94 ? -1.996 -9.595 -5.202 1.00 96.94 94 GLU A C 1
ATOM 729 O O . GLU A 1 94 ? -1.707 -10.413 -6.071 1.00 96.94 94 GLU A O 1
ATOM 734 N N . ALA A 1 95 ? -2.283 -8.327 -5.519 1.00 97.62 95 ALA A N 1
ATOM 735 C CA . ALA A 1 95 ? -2.284 -7.869 -6.908 1.00 97.62 95 ALA A CA 1
ATOM 736 C C . ALA A 1 95 ? -0.887 -7.904 -7.549 1.00 97.62 95 ALA A C 1
ATOM 738 O O . ALA A 1 95 ? -0.776 -8.139 -8.750 1.00 97.62 95 ALA A O 1
ATOM 739 N N . SER A 1 96 ? 0.172 -7.657 -6.774 1.00 97.12 96 SER A N 1
ATOM 740 C CA . SER A 1 96 ? 1.558 -7.7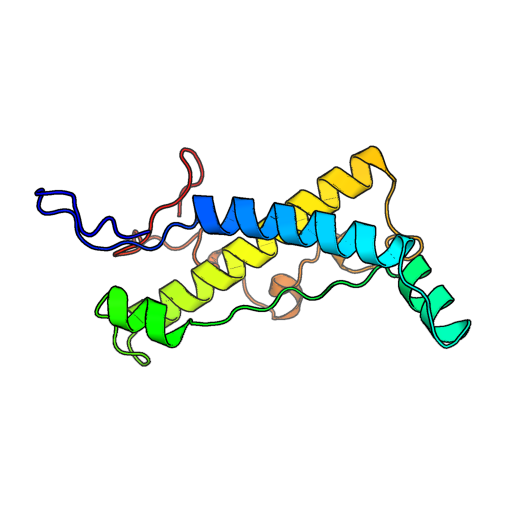62 -7.242 1.00 97.12 96 SER A CA 1
ATOM 741 C C . SER A 1 96 ? 1.944 -9.213 -7.551 1.00 97.12 96 SER A C 1
ATOM 743 O O . SER A 1 96 ? 2.576 -9.471 -8.572 1.00 97.12 96 SER A O 1
ATOM 745 N N . ALA A 1 97 ? 1.514 -10.168 -6.721 1.00 96.56 97 ALA A N 1
ATOM 746 C CA . ALA A 1 97 ? 1.722 -11.596 -6.944 1.00 96.56 97 ALA A CA 1
ATOM 747 C C . ALA A 1 97 ? 1.000 -12.078 -8.211 1.00 96.56 97 ALA A C 1
ATOM 749 O O . ALA A 1 97 ? 1.627 -12.697 -9.063 1.00 96.56 97 ALA A O 1
ATOM 750 N N . GLU A 1 98 ? -0.268 -11.699 -8.401 1.00 97.69 98 GLU A N 1
ATOM 751 C CA . GLU A 1 98 ? -1.023 -11.992 -9.632 1.00 97.69 98 GLU A CA 1
ATOM 752 C C . GLU A 1 98 ? -0.345 -11.413 -10.887 1.00 97.69 98 GLU A C 1
ATOM 754 O O . GLU A 1 98 ? -0.290 -12.055 -11.937 1.00 97.69 98 GLU A O 1
ATOM 759 N N . LEU A 1 99 ? 0.194 -10.190 -10.796 1.00 96.69 99 LEU A N 1
ATOM 760 C CA . LEU A 1 99 ? 0.972 -9.601 -11.887 1.00 96.69 99 LEU A CA 1
ATOM 761 C C . LEU A 1 99 ? 2.237 -10.420 -12.147 1.00 96.69 99 LEU A C 1
ATOM 763 O O . LEU A 1 99 ? 2.502 -10.744 -13.298 1.00 96.69 99 LEU A O 1
ATOM 767 N N . ALA A 1 100 ? 2.968 -10.820 -11.106 1.00 95.94 100 ALA A N 1
ATOM 768 C CA . ALA A 1 100 ? 4.171 -11.635 -11.244 1.00 95.94 100 ALA A CA 1
ATOM 769 C C . ALA A 1 100 ? 3.896 -13.030 -11.833 1.00 95.94 100 ALA A C 1
ATOM 771 O O . ALA A 1 100 ? 4.730 -13.540 -12.578 1.00 95.94 100 ALA A O 1
ATOM 772 N N . GLU A 1 101 ? 2.735 -13.630 -11.559 1.00 95.94 101 GLU A N 1
ATOM 773 C CA . GLU A 1 101 ? 2.303 -14.880 -12.201 1.00 95.94 101 GLU A CA 1
ATOM 774 C C . GLU A 1 101 ? 2.104 -14.712 -13.714 1.00 95.94 101 GLU A C 1
ATOM 776 O O . GLU A 1 101 ? 2.444 -15.605 -14.489 1.00 95.94 101 GLU A O 1
ATOM 781 N N . SER A 1 102 ? 1.569 -13.565 -14.142 1.00 95.31 102 SER A N 1
ATOM 782 C CA . SER A 1 102 ? 1.245 -13.301 -15.552 1.00 95.31 102 SER A CA 1
ATOM 783 C C . SER A 1 102 ? 2.384 -12.671 -16.370 1.00 95.31 102 SER A C 1
ATOM 785 O O . SER A 1 102 ? 2.532 -12.978 -17.552 1.00 95.31 102 SER A O 1
ATOM 787 N N . GLU A 1 103 ? 3.193 -11.805 -15.758 1.00 94.06 103 GLU A N 1
ATOM 788 C CA . GLU A 1 103 ? 4.220 -10.972 -16.406 1.00 94.06 103 GLU A CA 1
ATOM 789 C C . GLU A 1 103 ? 5.652 -11.340 -15.967 1.00 94.06 103 GLU A C 1
ATOM 791 O O . GLU A 1 103 ? 6.623 -10.904 -16.587 1.00 94.06 103 GLU A O 1
ATOM 796 N N . GLY A 1 104 ? 5.800 -12.162 -14.924 1.00 93.75 104 GLY A N 1
ATOM 797 C CA . GLY A 1 104 ? 7.072 -12.432 -14.256 1.00 93.75 104 GLY A CA 1
ATOM 798 C C . GLY A 1 104 ? 7.394 -11.426 -13.143 1.00 93.75 104 GLY A C 1
ATOM 799 O O . GLY A 1 104 ? 6.873 -10.312 -13.089 1.00 93.75 104 GLY A O 1
ATOM 800 N N . SER A 1 105 ? 8.275 -11.815 -12.219 1.00 93.69 105 SER A N 1
ATOM 801 C CA . SER A 1 105 ? 8.752 -10.928 -11.149 1.00 93.69 105 SER A CA 1
ATOM 802 C C . SER A 1 105 ? 9.677 -9.825 -11.682 1.00 93.69 105 SER A C 1
ATOM 804 O O . SER A 1 105 ? 10.390 -10.031 -12.664 1.00 93.69 105 SER A O 1
ATOM 806 N N . TYR A 1 106 ? 9.763 -8.694 -10.975 1.00 91.00 106 TYR A N 1
ATOM 807 C CA . TYR A 1 106 ? 10.747 -7.649 -11.282 1.00 91.00 106 TYR A CA 1
ATOM 808 C C . TYR A 1 106 ? 12.196 -8.165 -11.161 1.00 91.00 106 TYR A C 1
ATOM 810 O O . TYR A 1 106 ? 12.477 -9.094 -10.400 1.00 91.00 106 TYR A O 1
ATOM 818 N N . GLU A 1 107 ? 13.126 -7.555 -11.907 1.00 92.75 107 GLU A N 1
ATOM 819 C CA . GLU A 1 107 ? 14.499 -8.059 -12.115 1.00 92.75 107 GLU A CA 1
ATOM 820 C C . GLU A 1 107 ? 15.234 -8.359 -10.802 1.00 92.75 107 GLU A C 1
ATOM 822 O O . GLU A 1 107 ? 15.943 -9.356 -10.682 1.00 92.75 107 GLU A O 1
ATOM 827 N N . THR A 1 108 ? 15.045 -7.505 -9.797 1.00 92.75 108 THR A N 1
ATOM 828 C CA . THR A 1 108 ? 15.745 -7.606 -8.513 1.00 92.75 108 THR A CA 1
ATOM 829 C C . THR A 1 108 ? 14.916 -8.266 -7.412 1.00 92.75 108 THR A C 1
ATOM 831 O O . THR A 1 108 ? 15.188 -8.035 -6.236 1.00 92.75 108 THR A O 1
ATOM 834 N N . PHE A 1 109 ? 13.883 -9.043 -7.757 1.00 92.94 109 PHE A N 1
ATOM 835 C CA . PHE A 1 109 ? 13.064 -9.740 -6.762 1.00 92.94 109 PHE A CA 1
ATOM 836 C C . PHE A 1 109 ? 13.850 -10.846 -6.057 1.00 92.94 109 PHE A C 1
ATOM 838 O O . PHE A 1 109 ? 13.784 -10.978 -4.836 1.00 92.94 109 PHE A O 1
ATOM 845 N N . ARG A 1 110 ? 14.620 -11.638 -6.809 1.00 93.25 110 ARG A N 1
ATOM 846 C CA . ARG A 1 110 ? 15.394 -12.753 -6.254 1.00 93.25 110 ARG A CA 1
ATOM 847 C C . ARG A 1 110 ? 16.482 -12.238 -5.310 1.00 93.25 110 ARG A C 1
ATOM 849 O O . ARG A 1 110 ? 17.302 -11.419 -5.711 1.00 93.25 110 ARG A O 1
ATOM 856 N N . GLY A 1 111 ? 16.506 -12.756 -4.083 1.00 91.69 111 GLY A N 1
ATOM 857 C CA . GLY A 1 111 ? 17.424 -12.306 -3.031 1.00 91.69 111 GLY A CA 1
ATOM 858 C C . GLY A 1 111 ? 16.919 -11.085 -2.256 1.00 91.69 111 GLY A C 1
ATOM 859 O O . GLY A 1 111 ? 17.631 -10.577 -1.396 1.00 91.69 111 GLY A O 1
ATOM 860 N N . SER A 1 112 ? 15.703 -10.607 -2.542 1.00 92.56 112 SER A N 1
ATOM 861 C CA . SER A 1 112 ? 15.017 -9.644 -1.679 1.00 92.56 112 SER A CA 1
ATOM 862 C C . SER A 1 112 ? 14.400 -10.346 -0.458 1.00 92.56 112 SER A C 1
ATOM 864 O O . SER A 1 112 ? 14.072 -11.534 -0.552 1.00 92.56 112 SER A O 1
ATOM 866 N N . PRO A 1 113 ? 14.137 -9.626 0.650 1.00 92.19 113 PRO A N 1
ATOM 867 C CA . PRO A 1 113 ? 13.417 -10.180 1.800 1.00 92.19 113 PRO A CA 1
ATOM 868 C C . PRO A 1 113 ? 12.073 -10.818 1.421 1.00 92.19 113 PRO A C 1
ATOM 870 O O . PRO A 1 113 ? 11.767 -11.920 1.867 1.00 92.19 113 PRO A O 1
ATOM 873 N N . ALA A 1 114 ? 11.322 -10.194 0.507 1.00 91.44 114 ALA A N 1
ATOM 874 C CA . ALA A 1 114 ? 10.049 -10.729 0.028 1.00 91.44 114 ALA A CA 1
ATOM 875 C C . ALA A 1 114 ? 10.210 -12.087 -0.681 1.00 91.44 114 ALA A C 1
ATOM 877 O O . ALA A 1 114 ? 9.343 -12.948 -0.562 1.00 91.44 114 ALA A O 1
ATOM 878 N N . SER A 1 115 ? 11.334 -12.321 -1.372 1.00 92.25 115 SER A N 1
ATOM 879 C CA . SER A 1 115 ? 11.626 -13.631 -1.977 1.00 92.25 115 SER A CA 1
ATOM 880 C C . SER A 1 115 ? 11.980 -14.720 -0.958 1.00 92.25 115 SER A C 1
ATOM 882 O O . SER A 1 115 ? 11.910 -15.901 -1.282 1.00 92.25 115 SER A O 1
ATOM 884 N N . GLU A 1 116 ? 12.322 -14.331 0.272 1.00 92.62 116 GLU A N 1
ATOM 885 C CA . GLU A 1 116 ? 12.539 -15.227 1.415 1.00 92.62 116 GLU A CA 1
ATOM 886 C C . GLU A 1 116 ? 11.271 -15.403 2.266 1.00 92.62 116 GLU A C 1
ATOM 888 O O . GLU A 1 116 ? 11.329 -16.009 3.333 1.00 92.62 116 GLU A O 1
ATOM 893 N N . GLY A 1 117 ? 10.134 -14.853 1.824 1.00 90.19 117 GLY A N 1
ATOM 894 C CA . GLY A 1 117 ? 8.882 -14.868 2.580 1.00 90.19 117 GLY A CA 1
ATOM 895 C C . GLY A 1 117 ? 8.824 -13.854 3.724 1.00 90.19 117 GLY A C 1
ATOM 896 O O . GLY A 1 117 ? 7.915 -13.943 4.536 1.00 90.19 117 GLY A O 1
ATOM 897 N N . LYS A 1 118 ? 9.761 -12.897 3.794 1.00 90.62 118 LYS A N 1
ATOM 898 C CA . LYS A 1 118 ? 9.750 -11.815 4.789 1.00 90.62 118 LYS A CA 1
ATOM 899 C C . LYS A 1 118 ? 9.002 -10.610 4.232 1.00 90.62 118 LYS A C 1
ATOM 901 O O . LYS A 1 118 ? 9.473 -9.946 3.302 1.00 90.62 118 LYS A O 1
ATOM 906 N N . LEU A 1 119 ? 7.841 -10.334 4.802 1.00 90.31 119 LEU A N 1
ATOM 907 C CA . LEU A 1 119 ? 7.010 -9.178 4.512 1.00 90.31 119 LEU A CA 1
ATOM 908 C C . LEU A 1 119 ? 7.386 -7.999 5.410 1.00 90.31 119 LEU A C 1
ATOM 910 O O . LEU A 1 119 ? 8.241 -8.090 6.287 1.00 90.31 119 LEU A O 1
ATOM 914 N N . GLN A 1 120 ? 6.772 -6.843 5.159 1.00 90.31 120 GLN A N 1
ATOM 915 C CA . GLN A 1 120 ? 7.148 -5.608 5.837 1.00 90.31 120 GLN A CA 1
ATOM 916 C C . GLN A 1 120 ? 7.004 -5.735 7.352 1.00 90.31 120 GLN A C 1
ATOM 918 O O . GLN A 1 120 ? 7.906 -5.305 8.053 1.00 90.31 120 GLN A O 1
ATOM 923 N N . PHE A 1 121 ? 5.920 -6.320 7.861 1.00 86.38 121 PHE A N 1
ATOM 924 C CA . PHE A 1 121 ? 5.699 -6.450 9.305 1.00 86.38 121 PHE A CA 1
ATOM 925 C C . PHE A 1 121 ? 6.721 -7.377 9.988 1.00 86.38 121 PHE A C 1
ATOM 927 O O . PHE A 1 121 ? 7.130 -7.081 11.111 1.00 86.38 121 PHE A O 1
ATOM 934 N N . ASP A 1 122 ? 7.237 -8.395 9.286 1.00 85.06 122 ASP A N 1
ATOM 935 C CA . ASP A 1 122 ? 8.305 -9.272 9.793 1.00 85.06 122 ASP A CA 1
ATOM 936 C C . ASP A 1 122 ? 9.600 -8.496 10.079 1.00 85.06 122 ASP A C 1
ATOM 938 O O . ASP A 1 122 ? 10.362 -8.834 10.984 1.00 85.06 122 ASP A O 1
ATOM 942 N N . LEU A 1 123 ? 9.856 -7.422 9.324 1.00 87.31 123 LEU A N 1
ATOM 943 C CA . LEU A 1 123 ? 11.041 -6.574 9.495 1.00 87.31 123 LEU A CA 1
ATOM 944 C C . LEU A 1 123 ? 10.948 -5.637 10.710 1.00 87.31 123 LEU A C 1
ATOM 946 O O . LEU A 1 123 ? 11.947 -5.019 11.071 1.00 87.31 123 LEU A O 1
ATOM 950 N N . TRP A 1 124 ? 9.768 -5.522 11.325 1.00 84.38 124 TRP A N 1
ATOM 951 C CA . TRP A 1 124 ? 9.520 -4.708 12.521 1.00 84.38 124 TRP A CA 1
ATOM 952 C C . TRP A 1 124 ? 9.358 -5.558 13.786 1.00 84.38 124 TRP A C 1
ATOM 954 O O . TRP A 1 124 ? 8.804 -5.072 14.770 1.00 84.38 124 TRP A O 1
ATOM 964 N N . GLU A 1 125 ? 9.799 -6.823 13.756 1.00 78.06 125 GLU A N 1
ATOM 965 C CA . GLU A 1 125 ? 9.670 -7.782 14.869 1.00 78.06 125 GLU A CA 1
ATOM 966 C C . GLU A 1 125 ? 8.223 -7.922 15.382 1.00 78.06 125 GLU A C 1
ATOM 968 O O . GLU A 1 125 ? 7.982 -8.313 16.523 1.00 78.06 125 GLU A O 1
ATOM 973 N N . THR A 1 126 ? 7.243 -7.582 14.542 1.00 72.56 126 THR A N 1
ATOM 974 C CA . THR A 1 126 ? 5.823 -7.716 14.861 1.00 72.56 126 THR A CA 1
ATOM 975 C C . THR A 1 126 ? 5.396 -9.126 14.481 1.00 72.56 126 THR A C 1
ATOM 977 O O . THR A 1 126 ? 5.625 -9.548 13.349 1.00 72.56 126 THR A O 1
ATOM 980 N N . SER A 1 127 ? 4.807 -9.866 15.423 1.00 68.12 127 SER A N 1
ATOM 981 C CA . SER A 1 127 ? 4.310 -11.212 15.140 1.00 68.12 127 SER A CA 1
ATOM 982 C C . SER A 1 127 ? 3.072 -11.133 14.250 1.00 68.12 127 SER A C 1
ATOM 984 O O . SER A 1 127 ? 2.242 -10.239 14.416 1.00 68.12 127 SER A O 1
ATOM 986 N N . ASP A 1 128 ? 2.896 -12.107 13.358 1.00 67.69 128 ASP A N 1
ATOM 987 C CA . ASP A 1 128 ? 1.681 -12.247 12.546 1.00 67.69 128 ASP A CA 1
ATOM 988 C C . ASP A 1 128 ? 0.427 -12.330 13.444 1.00 67.69 128 ASP A C 1
ATOM 990 O O . ASP A 1 128 ? -0.617 -11.764 13.138 1.00 67.69 128 ASP A O 1
ATOM 994 N N . SER A 1 129 ? 0.569 -12.901 14.649 1.00 66.94 129 SER A N 1
ATOM 995 C CA . SER A 1 129 ? -0.479 -12.940 15.682 1.00 66.94 129 SER A CA 1
ATOM 996 C C . SER A 1 129 ? -0.902 -11.571 16.229 1.00 66.94 129 SER A C 1
ATOM 998 O O . SER A 1 129 ? -1.953 -11.465 16.857 1.00 66.94 129 SER A O 1
ATOM 1000 N N . ASP A 1 130 ? -0.081 -10.537 16.043 1.00 69.38 130 ASP A N 1
ATOM 1001 C CA . ASP A 1 130 ? -0.345 -9.179 16.526 1.00 69.38 130 ASP A CA 1
ATOM 1002 C C . ASP A 1 130 ? -1.028 -8.306 15.460 1.00 69.38 130 ASP A C 1
ATOM 1004 O O . ASP A 1 130 ? -1.450 -7.175 15.757 1.00 69.38 130 ASP A O 1
ATOM 1008 N N . THR A 1 131 ? -1.160 -8.828 14.234 1.00 69.31 131 THR A N 1
ATOM 1009 C CA . THR A 1 131 ? -1.871 -8.167 13.137 1.00 69.31 131 THR A CA 1
ATOM 1010 C C . THR A 1 131 ? -3.372 -8.100 13.429 1.00 69.31 131 THR A C 1
ATOM 1012 O O . THR A 1 131 ? -3.916 -8.986 14.093 1.00 69.31 131 THR A O 1
ATOM 1015 N N . PRO A 1 132 ? -4.067 -7.036 12.987 1.00 71.50 132 PRO A N 1
ATOM 1016 C CA . PRO A 1 132 ? -5.490 -6.871 13.264 1.00 71.50 132 PRO A CA 1
ATOM 1017 C C . PRO A 1 132 ? -6.349 -8.071 12.863 1.00 71.50 132 PRO A C 1
ATOM 1019 O O . PRO A 1 132 ? -7.252 -8.385 13.626 1.00 71.50 132 PRO A O 1
ATOM 1022 N N . SER A 1 133 ? -6.035 -8.751 11.752 1.00 68.75 133 SER A N 1
ATOM 1023 C CA . SER A 1 133 ? -6.755 -9.942 11.259 1.00 68.75 133 SER A CA 1
ATOM 1024 C C . SER A 1 133 ? -6.618 -11.216 12.108 1.00 68.75 133 SER A C 1
ATOM 1026 O O . SER A 1 133 ? -7.306 -12.201 11.850 1.00 68.75 133 SER A O 1
ATOM 1028 N N . HIS A 1 134 ? -5.723 -11.231 13.099 1.00 70.56 134 HIS A N 1
ATOM 1029 C CA . HIS A 1 134 ? -5.488 -12.384 13.975 1.00 70.56 134 HIS A CA 1
ATOM 1030 C C . HIS A 1 134 ? -5.877 -12.117 15.439 1.00 70.56 134 HIS A C 1
ATOM 1032 O O . HIS A 1 134 ? -5.648 -12.962 16.312 1.00 70.56 134 HIS A O 1
ATOM 1038 N N . ARG A 1 135 ? -6.467 -10.950 15.742 1.00 70.25 135 ARG A N 1
ATOM 1039 C CA . ARG A 1 135 ? -6.870 -10.592 17.110 1.00 70.25 135 ARG A CA 1
ATOM 1040 C C . ARG A 1 135 ? -8.214 -11.240 17.477 1.00 70.25 135 ARG A C 1
ATOM 1042 O O . ARG A 1 135 ? -9.117 -11.311 16.657 1.00 70.25 135 ARG A O 1
ATOM 1049 N N . PRO A 1 136 ? -8.402 -11.674 18.738 1.00 58.50 136 PRO A N 1
ATOM 1050 C CA . PRO A 1 136 ? -9.593 -12.427 19.146 1.00 58.50 136 PRO A CA 1
ATOM 1051 C C . PRO A 1 136 ? -10.880 -11.591 19.248 1.00 58.50 136 PRO A C 1
ATOM 1053 O O . PRO A 1 136 ? -11.971 -12.161 19.317 1.00 58.50 136 PRO A O 1
ATOM 1056 N N . ASP A 1 137 ? -10.774 -10.260 19.303 1.00 62.41 137 ASP A N 1
ATOM 1057 C CA . ASP A 1 137 ? -11.924 -9.373 19.475 1.00 62.41 137 ASP A CA 1
ATOM 1058 C C . ASP A 1 137 ? -12.498 -8.953 18.113 1.00 62.41 137 ASP A C 1
ATOM 1060 O O . ASP A 1 137 ? -11.796 -8.308 17.331 1.00 62.41 137 ASP A O 1
ATOM 1064 N N . PRO A 1 138 ? -13.786 -9.229 17.825 1.00 58.34 138 PRO A N 1
ATOM 1065 C CA . PRO A 1 138 ? -14.376 -8.874 16.547 1.00 58.34 138 PRO A CA 1
ATOM 1066 C C . PRO A 1 138 ? -14.432 -7.345 16.394 1.00 58.34 138 PRO A C 1
ATOM 1068 O O . PRO A 1 138 ? -14.944 -6.643 17.280 1.00 58.34 138 PRO A O 1
ATOM 1071 N N . PRO A 1 139 ? -13.961 -6.800 15.264 1.00 63.06 139 PRO A N 1
ATOM 1072 C CA . PRO A 1 139 ? -13.808 -5.366 15.112 1.00 63.06 139 PRO A CA 1
ATOM 1073 C C . PRO A 1 139 ? -15.166 -4.658 15.033 1.00 63.06 139 PRO A C 1
ATOM 1075 O O . PRO A 1 139 ? -16.051 -4.989 14.237 1.00 63.06 139 PRO A O 1
ATOM 1078 N N . ARG A 1 140 ? -15.344 -3.629 15.869 1.00 66.94 140 ARG A N 1
ATOM 1079 C CA . ARG A 1 140 ? -16.547 -2.786 15.849 1.00 66.94 140 ARG A CA 1
ATOM 1080 C C . ARG A 1 140 ? -16.519 -1.867 14.629 1.00 66.94 140 ARG A C 1
ATOM 1082 O O . ARG A 1 140 ? -15.494 -1.270 14.321 1.00 66.94 140 ARG A O 1
ATOM 1089 N N . PHE A 1 141 ? -17.671 -1.710 13.973 1.00 72.56 141 PHE A N 1
ATOM 1090 C CA . PHE A 1 141 ? -17.857 -0.818 12.818 1.00 72.56 141 PHE A CA 1
ATOM 1091 C C . PHE A 1 141 ? -16.985 -1.153 11.595 1.00 72.56 141 PHE A C 1
ATOM 1093 O O . PHE A 1 141 ? -16.740 -0.279 10.768 1.00 72.56 141 PHE A O 1
ATOM 1100 N N . GLN A 1 142 ? -16.542 -2.402 11.449 1.00 77.19 142 GLN A N 1
ATOM 1101 C CA . GLN A 1 142 ? -15.746 -2.873 10.312 1.00 77.19 142 GLN A CA 1
ATOM 1102 C C . GLN A 1 142 ? -16.449 -4.050 9.637 1.00 77.19 142 GLN A C 1
ATOM 1104 O O . GLN A 1 142 ? -17.116 -4.851 10.291 1.00 77.19 142 GLN A O 1
ATOM 1109 N N . ARG A 1 143 ? -16.329 -4.139 8.312 1.00 78.12 143 ARG A N 1
ATOM 1110 C CA . ARG A 1 143 ? -16.852 -5.246 7.510 1.00 78.12 143 ARG A CA 1
ATOM 1111 C C . ARG A 1 143 ? -15.780 -5.744 6.549 1.00 78.12 143 ARG A C 1
ATOM 1113 O O . ARG A 1 143 ? -15.258 -4.964 5.750 1.00 78.12 143 ARG A O 1
ATOM 1120 N N . TYR A 1 144 ? -15.527 -7.045 6.595 1.00 71.25 144 TYR A N 1
ATOM 1121 C CA . TYR A 1 144 ? -14.604 -7.764 5.720 1.00 71.25 144 TYR A CA 1
ATOM 1122 C C . TYR A 1 144 ? -15.371 -8.454 4.582 1.00 71.25 144 TYR A C 1
ATOM 1124 O O . TYR A 1 144 ? -16.585 -8.656 4.699 1.00 71.25 144 TYR A O 1
ATOM 1132 N N . PRO A 1 145 ? -14.716 -8.751 3.445 1.00 63.69 145 PRO A N 1
ATOM 1133 C CA . PRO A 1 145 ? -15.322 -9.572 2.403 1.00 63.69 145 PRO A CA 1
ATOM 1134 C C . PRO A 1 145 ? -15.639 -10.977 2.938 1.00 63.69 145 PRO A C 1
ATOM 1136 O O . PRO A 1 145 ? -14.931 -11.494 3.802 1.00 63.69 145 PRO A O 1
ATOM 1139 N N . ASP A 1 146 ? -16.708 -11.587 2.423 1.00 55.50 146 ASP A N 1
ATOM 1140 C CA . ASP A 1 146 ? -17.141 -12.922 2.845 1.00 55.50 146 ASP A CA 1
ATOM 1141 C C . ASP A 1 146 ? -15.979 -13.927 2.694 1.00 55.50 146 ASP A C 1
ATOM 1143 O O . ASP A 1 146 ? -15.424 -14.077 1.606 1.00 55.50 146 ASP A O 1
ATOM 1147 N N . GLY A 1 147 ? -15.598 -14.597 3.790 1.00 49.72 147 GLY A N 1
ATOM 1148 C CA . GLY A 1 147 ? -14.533 -15.611 3.807 1.00 49.72 147 GLY A CA 1
ATOM 1149 C C . GLY A 1 147 ? -13.157 -15.150 4.305 1.00 49.72 147 GLY A C 1
ATOM 1150 O O . GLY A 1 147 ? -12.267 -15.988 4.414 1.00 49.72 147 GLY A O 1
ATOM 1151 N N . VAL A 1 148 ? -12.981 -13.872 4.654 1.00 49.44 148 VAL A N 1
ATOM 1152 C CA . VAL A 1 148 ? -11.774 -13.377 5.339 1.00 49.44 148 VAL A CA 1
ATOM 1153 C C . VAL A 1 148 ? -12.173 -13.050 6.776 1.00 49.44 148 VAL A C 1
ATOM 1155 O O . VAL A 1 148 ? -12.860 -12.058 7.017 1.00 49.44 148 VAL A O 1
ATOM 1158 N N . ALA A 1 149 ? -11.854 -13.948 7.711 1.00 39.16 149 ALA A N 1
ATOM 1159 C CA . ALA A 1 149 ? -12.043 -13.676 9.133 1.00 39.16 149 ALA A CA 1
ATOM 1160 C C . ALA A 1 149 ? -11.125 -12.512 9.536 1.00 39.16 149 ALA A C 1
ATOM 1162 O O . ALA A 1 149 ? -9.993 -12.435 9.057 1.00 39.16 149 ALA A O 1
ATOM 1163 N N . GLY A 1 150 ? -11.673 -11.584 10.321 1.00 43.53 150 GLY A N 1
ATOM 1164 C CA . GLY A 1 150 ? -10.885 -10.567 11.010 1.00 43.53 150 GLY A CA 1
ATOM 1165 C C . GLY A 1 150 ? -10.331 -11.088 12.320 1.00 43.53 150 GLY A C 1
ATOM 1166 O O . GLY A 1 150 ? -10.703 -12.224 12.703 1.00 43.53 150 GLY A O 1
#